Protein AF-A0A229SAU1-F1 (afdb_monomer_lite)

pLDDT: mean 75.59, std 17.32, range [29.59, 96.19]

Foldseek 3Di:
DDDDDDDDAFPPLCRLVLLVVVPVVPDPDDSQDLVVLLVVDPPCVVPVPVSSVVSQVVSVVVSCVVSVVVCVVCCVPNDDDDDYDDDDDDDDDVVSVVVVVVVVVVVVVPVLDDDQDGDPPPSVSSNVSVVVSVD

Radius of gyration: 16.4 Å; chains: 1; bounding box: 32×38×41 Å

Secondary structure (DSSP, 8-state):
----------TTSSHHHHHHHHHHHSTT-----HHHHHTTSTTTTTTHHHHHHHHHHHHHHHHHHHHHHHHHHHHTT--------------SHHHHHHHHHHHHHHHHT-TT-------TT-HHHHHHHHHHTT-

Sequence (135 aa):
MPRLIVLNGPPACGKSTLARLYAENHPLTLNLDIDRIRGLLGAWRDDAAKAGVLARELAMSAARTHVLRRFAERTRAAAEPEHVEAHEMLGGPGQLAAMYDRLVELVSTRPKAAVVRTRDGLVRQAYEGLLEQLA

Organism: NCBI:txid589330

InterPro domains:
  IPR027417 P-loop containing nucleoside triphosphate hydrolase [G3DSA:3.40.50.300] (1-120)
  IPR027417 P-loop containing nucleoside triphosphate hydrolase [SSF52540] (1-80)

Structure (mmCIF, N/CA/C/O backbone):
data_AF-A0A229SAU1-F1
#
_entry.id   AF-A0A229SAU1-F1
#
loop_
_atom_site.group_PDB
_atom_site.id
_atom_site.type_symbol
_atom_site.label_atom_id
_atom_site.label_alt_id
_atom_site.label_comp_id
_atom_site.label_asym_id
_atom_site.label_entity_id
_atom_site.label_seq_id
_atom_site.pdbx_PDB_ins_code
_atom_site.Cartn_x
_atom_site.Cartn_y
_atom_site.Cartn_z
_atom_site.occupancy
_atom_site.B_iso_or_equiv
_atom_site.auth_seq_id
_atom_site.auth_comp_id
_atom_site.auth_asym_id
_atom_site.auth_atom_id
_atom_site.pdbx_PDB_model_num
ATOM 1 N N . MET A 1 1 ? -8.745 5.931 16.137 1.00 62.66 1 MET A N 1
ATOM 2 C CA . MET A 1 1 ? -7.641 6.879 15.837 1.00 62.66 1 MET A CA 1
ATOM 3 C C . MET A 1 1 ? -7.494 6.996 14.323 1.00 62.66 1 MET A C 1
ATOM 5 O O . MET A 1 1 ? -8.127 6.188 13.646 1.00 62.66 1 MET A O 1
ATOM 9 N N . PRO A 1 2 ? -6.725 7.949 13.759 1.00 71.44 2 PRO A N 1
ATOM 10 C CA . PRO A 1 2 ? -6.164 7.729 12.424 1.00 71.44 2 PRO A CA 1
ATOM 11 C C . PRO A 1 2 ? -5.434 6.382 12.389 1.00 71.44 2 PRO A C 1
ATOM 13 O O . PRO A 1 2 ? -4.785 6.012 13.366 1.00 71.44 2 PRO A O 1
ATOM 16 N N . ARG A 1 3 ? -5.571 5.637 11.293 1.00 78.44 3 ARG A N 1
ATOM 17 C CA . ARG A 1 3 ? -4.913 4.340 11.095 1.00 78.44 3 ARG A CA 1
ATOM 18 C C . ARG A 1 3 ? -4.226 4.356 9.743 1.00 78.44 3 ARG A C 1
ATOM 20 O O . ARG A 1 3 ? -4.863 4.674 8.743 1.00 78.44 3 ARG A O 1
ATOM 27 N N . LEU A 1 4 ? -2.949 3.993 9.725 1.00 81.69 4 LEU A N 1
ATOM 28 C CA . LEU A 1 4 ? -2.249 3.638 8.501 1.00 81.69 4 LEU A CA 1
ATOM 29 C C . LEU A 1 4 ? -2.373 2.122 8.333 1.00 81.69 4 LEU A C 1
ATOM 31 O O . LEU A 1 4 ? -1.787 1.366 9.103 1.00 81.69 4 LEU A O 1
ATOM 35 N N . ILE A 1 5 ? -3.180 1.686 7.367 1.00 87.00 5 ILE A N 1
ATOM 36 C CA . ILE A 1 5 ? -3.336 0.269 7.026 1.00 87.00 5 ILE A CA 1
ATOM 37 C C . ILE A 1 5 ? -2.376 -0.019 5.873 1.00 87.00 5 ILE A C 1
ATOM 39 O O . ILE A 1 5 ? -2.565 0.485 4.768 1.00 87.00 5 ILE A O 1
ATOM 43 N N . VAL A 1 6 ? -1.335 -0.808 6.134 1.00 86.75 6 VAL A N 1
ATOM 44 C CA . VAL A 1 6 ? -0.359 -1.219 5.117 1.00 86.75 6 VAL A CA 1
ATOM 45 C C . VAL A 1 6 ? -0.751 -2.597 4.597 1.00 86.75 6 VAL A C 1
ATOM 47 O O . VAL A 1 6 ? -0.633 -3.587 5.315 1.00 86.75 6 VAL A O 1
ATOM 50 N N . LEU A 1 7 ? -1.213 -2.671 3.348 1.00 85.69 7 LEU A N 1
ATOM 51 C CA . LEU A 1 7 ? -1.481 -3.947 2.685 1.00 85.69 7 LEU A CA 1
ATOM 52 C C . LEU A 1 7 ? -0.201 -4.455 2.014 1.00 85.69 7 LEU A C 1
ATOM 54 O O . LEU A 1 7 ? 0.309 -3.829 1.087 1.00 85.69 7 LEU A O 1
ATOM 58 N N . ASN A 1 8 ? 0.295 -5.609 2.458 1.00 84.06 8 ASN A N 1
ATOM 59 C CA . ASN A 1 8 ? 1.456 -6.288 1.8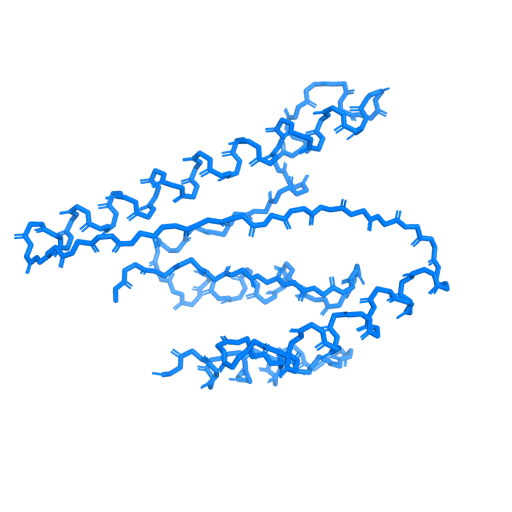81 1.00 84.06 8 ASN A CA 1
ATOM 60 C C . ASN A 1 8 ? 1.060 -7.697 1.399 1.00 84.06 8 ASN A C 1
ATOM 62 O O . ASN A 1 8 ? 0.050 -8.250 1.827 1.00 84.06 8 ASN A O 1
ATOM 66 N N . GLY A 1 9 ? 1.827 -8.254 0.466 1.00 77.19 9 GLY A N 1
ATOM 67 C CA . GLY A 1 9 ? 1.593 -9.553 -0.156 1.00 77.19 9 GLY A CA 1
ATOM 68 C C . GLY A 1 9 ? 2.058 -9.595 -1.618 1.00 77.19 9 GLY A C 1
ATOM 69 O O . GLY A 1 9 ? 2.380 -8.548 -2.194 1.00 77.19 9 GLY A O 1
ATOM 70 N N . PRO A 1 10 ? 2.067 -10.783 -2.246 1.00 76.50 10 PRO A N 1
ATOM 71 C CA . PRO A 1 10 ? 2.425 -10.985 -3.653 1.00 76.50 10 PRO A CA 1
ATOM 72 C C . PRO A 1 10 ? 1.783 -9.989 -4.651 1.00 76.50 10 PRO A C 1
ATOM 74 O O . PRO A 1 10 ? 0.645 -9.545 -4.448 1.00 76.50 10 PRO A O 1
ATOM 77 N N . PRO A 1 11 ? 2.441 -9.612 -5.767 1.00 73.62 11 PRO A N 1
ATOM 78 C CA . PRO A 1 11 ? 1.753 -9.158 -6.978 1.00 73.62 11 PRO A CA 1
ATOM 79 C C . PRO A 1 11 ? 0.519 -10.013 -7.303 1.00 73.62 11 PRO A C 1
ATOM 81 O O . PRO A 1 11 ? 0.477 -11.207 -7.023 1.00 73.62 11 PRO A O 1
ATOM 84 N N . ALA A 1 12 ? -0.503 -9.364 -7.864 1.00 74.38 12 ALA A N 1
ATOM 85 C CA . ALA A 1 12 ? -1.811 -9.937 -8.199 1.00 74.38 12 ALA A CA 1
ATOM 86 C C . ALA A 1 12 ? -2.656 -10.540 -7.046 1.00 74.38 12 ALA A C 1
ATOM 88 O O . ALA A 1 12 ? -3.815 -10.858 -7.288 1.00 74.38 12 ALA A O 1
ATOM 89 N N . CYS A 1 13 ? -2.202 -10.597 -5.783 1.00 78.75 13 CYS A N 1
ATOM 90 C CA . CYS A 1 13 ? -2.999 -11.175 -4.677 1.00 78.75 13 CYS A CA 1
ATOM 91 C C . CYS A 1 13 ? -4.219 -10.338 -4.211 1.00 78.75 13 CYS A C 1
ATOM 93 O O . CYS A 1 13 ? -4.771 -10.589 -3.146 1.00 78.75 13 CYS A O 1
ATOM 95 N N . GLY A 1 14 ? -4.630 -9.309 -4.961 1.00 82.00 14 GLY A N 1
ATOM 96 C CA . GLY A 1 14 ? -5.834 -8.517 -4.669 1.00 82.00 14 GLY A CA 1
ATOM 97 C C . GLY A 1 14 ? -5.660 -7.280 -3.774 1.00 82.00 14 GLY A C 1
ATOM 98 O O . GLY A 1 14 ? -6.662 -6.645 -3.453 1.00 82.00 14 GLY A O 1
ATOM 99 N N . LYS A 1 15 ? -4.429 -6.875 -3.412 1.00 88.12 15 LYS A N 1
ATOM 100 C CA . LYS A 1 15 ? -4.162 -5.706 -2.535 1.00 88.12 15 LYS A CA 1
ATOM 101 C C . LYS A 1 15 ? -4.934 -4.440 -2.935 1.00 88.12 15 LYS A C 1
ATOM 103 O O . LYS A 1 15 ? -5.721 -3.934 -2.141 1.00 88.12 15 LYS A O 1
ATOM 108 N N . SER A 1 16 ? -4.766 -3.957 -4.171 1.00 86.88 16 SER A N 1
ATOM 109 C CA . SER A 1 16 ? -5.433 -2.733 -4.649 1.00 86.88 16 SER A CA 1
ATOM 110 C C . SER A 1 16 ? -6.959 -2.886 -4.758 1.00 86.88 16 SER A C 1
ATOM 112 O O . SER A 1 16 ? -7.682 -1.896 -4.660 1.00 86.88 16 SER A O 1
ATOM 114 N N . THR A 1 17 ? -7.472 -4.116 -4.898 1.00 90.06 17 THR A N 1
ATOM 115 C CA . THR A 1 17 ? -8.914 -4.413 -4.837 1.00 90.06 17 THR A CA 1
ATOM 116 C C . THR A 1 17 ? -9.450 -4.232 -3.419 1.00 90.06 17 THR A C 1
ATOM 118 O O . THR A 1 17 ? -10.452 -3.542 -3.247 1.00 90.06 17 THR A O 1
ATOM 121 N N . LEU A 1 18 ? -8.767 -4.779 -2.406 1.00 90.25 18 LEU A N 1
ATOM 122 C CA . LEU A 1 18 ? -9.140 -4.597 -0.999 1.00 90.25 18 LEU A CA 1
ATOM 123 C C . LEU A 1 18 ? -8.981 -3.138 -0.548 1.00 90.25 18 LEU A C 1
ATOM 125 O O . LEU A 1 18 ? -9.873 -2.614 0.110 1.00 90.25 18 LEU A O 1
ATOM 129 N N . ALA A 1 19 ? -7.901 -2.455 -0.945 1.00 89.75 19 ALA A N 1
ATOM 130 C CA . ALA A 1 19 ? -7.672 -1.046 -0.608 1.00 89.75 19 ALA A CA 1
ATOM 131 C C . ALA A 1 19 ? -8.777 -0.127 -1.154 1.00 89.75 19 ALA A C 1
ATOM 133 O O . ALA A 1 19 ? -9.280 0.750 -0.450 1.00 89.75 19 ALA A O 1
ATOM 134 N N . ARG A 1 20 ? -9.185 -0.357 -2.409 1.00 92.31 20 ARG A N 1
ATOM 135 C CA . ARG A 1 20 ? -10.276 0.378 -3.050 1.00 92.31 20 ARG A CA 1
ATOM 136 C C . ARG A 1 20 ? -11.621 0.077 -2.386 1.00 92.31 20 ARG A C 1
ATOM 138 O O . ARG A 1 20 ? -12.307 1.021 -2.015 1.00 92.31 20 ARG A O 1
ATOM 145 N N . LEU A 1 21 ? -11.955 -1.198 -2.169 1.00 93.31 21 LEU A N 1
ATOM 146 C CA . LEU A 1 21 ? -13.203 -1.593 -1.508 1.00 93.31 21 LEU A CA 1
ATOM 147 C C . LEU A 1 21 ? -13.286 -1.059 -0.068 1.00 93.31 21 LEU A C 1
ATOM 149 O O . LEU A 1 21 ? -14.350 -0.633 0.375 1.00 93.31 21 LEU A O 1
ATOM 153 N N . TYR A 1 22 ? -12.162 -1.008 0.651 1.00 93.19 22 TYR A N 1
ATOM 154 C CA . TYR A 1 22 ? -12.097 -0.367 1.961 1.00 93.19 22 TYR A CA 1
ATOM 155 C C . TYR A 1 22 ? -12.402 1.133 1.858 1.00 93.19 22 TYR A C 1
ATOM 157 O O . TYR A 1 22 ? -13.267 1.620 2.579 1.00 93.19 22 TYR A O 1
ATOM 165 N N . ALA A 1 23 ? -11.753 1.862 0.944 1.00 93.25 23 ALA A N 1
ATOM 166 C CA . ALA A 1 23 ? -11.966 3.303 0.786 1.00 93.25 23 ALA A CA 1
ATOM 167 C C . ALA A 1 23 ? -13.378 3.671 0.287 1.00 93.25 23 ALA A C 1
ATOM 169 O O . ALA A 1 23 ? -13.921 4.683 0.724 1.00 93.25 23 ALA A O 1
ATOM 170 N N . GLU A 1 24 ? -13.990 2.842 -0.566 1.00 94.44 24 GLU A N 1
ATOM 171 C CA . GLU A 1 24 ? -15.388 2.978 -1.010 1.00 94.44 24 GLU A CA 1
ATOM 172 C C . GLU A 1 24 ? -16.374 2.896 0.174 1.00 94.44 24 GLU A C 1
ATOM 174 O O . GLU A 1 24 ? -17.347 3.645 0.215 1.00 94.44 24 GLU A O 1
ATOM 179 N N . ASN A 1 25 ? -16.098 2.040 1.167 1.00 94.19 25 ASN A N 1
ATOM 180 C CA . ASN A 1 25 ? -16.953 1.846 2.347 1.00 94.19 25 ASN A CA 1
ATOM 181 C C . ASN A 1 25 ? -16.579 2.719 3.564 1.00 94.19 25 ASN A C 1
ATOM 183 O O . ASN A 1 25 ? -17.341 2.778 4.527 1.00 94.19 25 ASN A O 1
ATOM 187 N N . HIS A 1 26 ? -15.428 3.400 3.547 1.00 88.62 26 HIS A N 1
ATOM 188 C CA . HIS A 1 26 ? -14.926 4.209 4.665 1.00 88.62 26 HIS A CA 1
ATOM 189 C C . HIS A 1 26 ? -14.681 5.658 4.214 1.00 88.62 26 HIS A C 1
ATOM 191 O O . HIS A 1 26 ? -13.573 5.982 3.765 1.00 88.62 26 HIS A O 1
ATOM 197 N N . PRO A 1 27 ? -15.686 6.550 4.343 1.00 88.62 27 PRO A N 1
ATOM 198 C CA . PRO A 1 27 ? -15.618 7.920 3.849 1.00 88.62 27 PRO A CA 1
ATOM 199 C C . PRO A 1 27 ? -14.352 8.670 4.267 1.00 88.62 27 PRO A C 1
ATOM 201 O O . PRO A 1 27 ? -13.915 8.620 5.416 1.00 88.62 27 PRO A O 1
ATOM 204 N N . LEU A 1 28 ? -13.796 9.426 3.317 1.00 86.88 28 LEU A N 1
ATOM 205 C CA . LEU A 1 28 ? -12.582 10.232 3.482 1.00 86.88 28 LEU A CA 1
ATOM 206 C C . LEU A 1 28 ? -11.300 9.430 3.809 1.00 86.88 28 LEU A C 1
ATOM 208 O O . LEU A 1 28 ? -10.329 10.022 4.296 1.00 86.88 28 LEU A O 1
ATOM 212 N N . THR A 1 29 ? -11.279 8.121 3.535 1.00 90.50 29 THR A N 1
ATOM 213 C CA . THR A 1 29 ? -10.054 7.308 3.534 1.00 90.50 29 THR A CA 1
ATOM 214 C C . THR A 1 29 ? -9.197 7.632 2.313 1.00 90.50 29 THR A C 1
ATOM 216 O O . THR A 1 29 ? -9.677 7.615 1.181 1.00 90.50 29 THR A O 1
ATOM 219 N N . LEU A 1 30 ? -7.904 7.875 2.528 1.00 90.56 30 LEU A N 1
ATOM 220 C CA . LEU A 1 30 ? -6.928 8.008 1.450 1.00 90.56 30 LEU A CA 1
ATOM 221 C C . LEU A 1 30 ? -6.419 6.622 1.021 1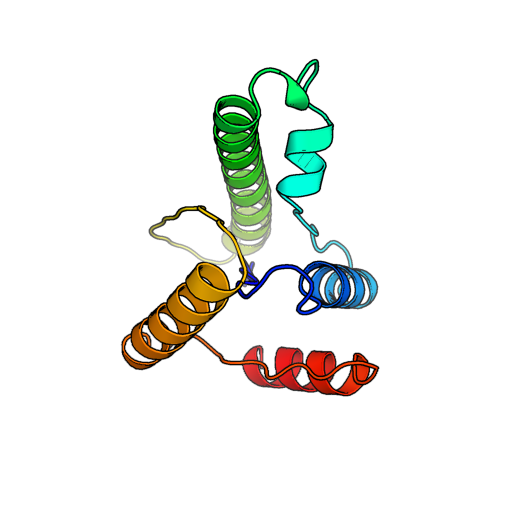.00 90.56 30 LEU A C 1
ATOM 223 O O . LEU A 1 30 ? -5.592 6.028 1.709 1.00 90.56 30 LEU A O 1
ATOM 227 N N . ASN A 1 31 ? -6.885 6.120 -0.126 1.00 93.06 31 ASN A N 1
ATOM 228 C CA . ASN A 1 31 ? -6.277 4.958 -0.780 1.00 93.06 31 ASN A CA 1
ATOM 229 C C . ASN A 1 31 ? -4.974 5.389 -1.476 1.00 93.06 31 ASN A C 1
ATOM 231 O O . ASN A 1 31 ? -5.010 6.035 -2.525 1.00 93.06 31 ASN A O 1
ATOM 235 N N . LEU A 1 32 ? -3.836 5.072 -0.860 1.00 90.25 32 LEU A N 1
ATOM 236 C CA . LEU A 1 32 ? -2.518 5.532 -1.284 1.00 90.25 32 LEU A CA 1
ATOM 237 C C . LEU A 1 32 ? -1.747 4.416 -2.004 1.00 90.25 32 LEU A C 1
ATOM 239 O O . LEU A 1 32 ? -1.055 3.616 -1.379 1.00 90.25 32 LEU A O 1
ATOM 243 N N . ASP A 1 33 ? -1.873 4.376 -3.328 1.00 90.31 33 ASP A N 1
ATOM 244 C CA . ASP A 1 33 ? -1.245 3.368 -4.187 1.00 90.31 33 ASP A CA 1
ATOM 245 C C . ASP A 1 33 ? 0.102 3.882 -4.744 1.00 90.31 33 ASP A C 1
ATOM 247 O O . ASP A 1 33 ? 0.147 4.839 -5.523 1.00 90.31 33 ASP A O 1
ATOM 251 N N . ILE A 1 34 ? 1.208 3.258 -4.320 1.00 86.06 34 ILE A N 1
ATOM 252 C CA . ILE A 1 34 ? 2.579 3.645 -4.697 1.00 86.06 34 ILE A CA 1
ATOM 253 C C . ILE A 1 34 ? 2.882 3.395 -6.181 1.00 86.06 34 ILE A C 1
ATOM 255 O O . ILE A 1 34 ? 3.547 4.220 -6.810 1.00 86.06 34 ILE A O 1
ATOM 259 N N . ASP A 1 35 ? 2.346 2.322 -6.773 1.00 86.69 35 ASP A N 1
ATOM 260 C CA . ASP A 1 35 ? 2.508 2.030 -8.200 1.00 86.69 35 ASP A CA 1
ATOM 261 C C . ASP A 1 35 ? 1.802 3.103 -9.039 1.00 86.69 35 ASP A C 1
ATOM 263 O O . ASP A 1 35 ? 2.331 3.560 -10.059 1.00 86.69 35 ASP A O 1
ATOM 267 N N . ARG A 1 36 ? 0.636 3.575 -8.574 1.00 90.69 36 ARG A N 1
ATOM 268 C CA . ARG A 1 36 ? -0.074 4.694 -9.202 1.00 90.69 36 ARG A CA 1
ATOM 269 C C . ARG A 1 36 ? 0.693 6.009 -9.083 1.00 90.69 36 ARG A C 1
ATOM 271 O O . ARG A 1 36 ? 0.735 6.740 -10.066 1.00 90.69 36 ARG A O 1
ATOM 278 N N . ILE A 1 37 ? 1.318 6.300 -7.937 1.00 92.69 37 ILE A N 1
ATOM 279 C CA . ILE A 1 37 ? 2.172 7.492 -7.761 1.00 92.69 37 ILE A CA 1
ATOM 280 C C . ILE A 1 37 ? 3.394 7.423 -8.687 1.00 92.69 37 ILE A C 1
ATOM 282 O O . ILE A 1 37 ? 3.681 8.402 -9.372 1.00 92.69 37 ILE A O 1
ATOM 286 N N . ARG A 1 38 ? 4.065 6.265 -8.786 1.00 91.50 38 ARG A N 1
ATOM 287 C CA . ARG A 1 38 ? 5.185 6.053 -9.722 1.00 91.50 38 ARG A CA 1
ATOM 288 C C . ARG A 1 38 ? 4.770 6.332 -11.166 1.00 91.50 38 ARG A C 1
ATOM 290 O O . ARG A 1 38 ? 5.502 6.990 -11.896 1.00 91.50 38 ARG A O 1
ATOM 297 N N . GLY A 1 39 ? 3.564 5.908 -11.549 1.00 91.31 39 GLY A N 1
ATOM 298 C CA . GLY A 1 39 ? 2.984 6.166 -12.868 1.00 91.31 39 GLY A CA 1
ATOM 299 C C . GLY A 1 39 ? 2.710 7.640 -13.203 1.00 91.31 39 GLY A C 1
ATOM 300 O O . GLY A 1 39 ? 2.496 7.940 -14.376 1.00 91.31 39 GLY A O 1
ATOM 301 N N . LEU A 1 40 ? 2.727 8.552 -12.219 1.00 95.25 40 LEU A N 1
ATOM 302 C CA . LEU A 1 40 ? 2.602 10.003 -12.430 1.00 95.25 40 LEU A CA 1
ATOM 303 C C . LEU A 1 40 ? 3.947 10.689 -12.719 1.00 95.25 40 LEU A C 1
ATOM 305 O O . LEU A 1 40 ? 3.959 11.851 -13.124 1.00 95.25 40 LEU A O 1
ATOM 309 N N . LEU A 1 41 ? 5.076 10.006 -12.507 1.00 94.62 41 LEU A N 1
ATOM 310 C CA . LEU A 1 41 ? 6.400 10.562 -12.771 1.00 94.62 41 LEU A CA 1
ATOM 311 C C . LEU A 1 41 ? 6.707 10.505 -14.277 1.00 94.62 41 LEU A C 1
ATOM 313 O O . LEU A 1 41 ? 6.535 9.475 -14.935 1.00 94.62 41 LEU A O 1
ATOM 317 N N . GLY A 1 42 ? 7.181 11.620 -14.837 1.00 95.69 42 GLY A N 1
ATOM 318 C CA . GLY A 1 42 ? 7.661 11.663 -16.219 1.00 95.69 42 GLY A CA 1
ATOM 319 C C . GLY A 1 42 ? 8.833 10.698 -16.420 1.00 95.69 42 GLY A C 1
ATOM 320 O O . GLY A 1 42 ? 9.661 10.551 -15.524 1.00 95.69 42 GLY A O 1
ATOM 321 N N . ALA A 1 43 ? 8.885 10.028 -17.576 1.00 92.88 43 ALA A N 1
ATOM 322 C CA . ALA A 1 43 ? 9.938 9.064 -17.923 1.00 92.88 43 ALA A CA 1
ATOM 323 C C . ALA A 1 43 ? 10.149 7.917 -16.900 1.00 92.88 43 ALA A C 1
ATOM 325 O O . ALA A 1 43 ? 11.200 7.285 -16.887 1.00 92.88 43 ALA A O 1
ATOM 326 N N . TRP A 1 44 ? 9.153 7.585 -16.060 1.00 93.50 44 TRP A N 1
ATOM 327 C CA . TRP A 1 44 ? 9.327 6.602 -14.974 1.00 93.50 44 TRP A CA 1
ATOM 328 C C . TRP A 1 44 ? 9.768 5.204 -15.425 1.00 93.50 44 TRP A C 1
ATOM 330 O O . TRP A 1 44 ? 10.281 4.444 -14.613 1.00 93.50 44 TRP A O 1
ATOM 340 N N . ARG A 1 45 ? 9.549 4.837 -16.694 1.00 91.81 45 ARG A N 1
ATOM 341 C CA . ARG A 1 45 ? 9.994 3.550 -17.252 1.00 91.81 45 ARG A CA 1
ATOM 342 C C . ARG A 1 45 ? 11.489 3.524 -17.566 1.00 91.81 45 ARG A C 1
ATOM 344 O O . ARG A 1 45 ? 12.073 2.446 -17.535 1.00 91.81 45 ARG A O 1
ATOM 351 N N . ASP A 1 46 ? 12.081 4.684 -17.831 1.00 96.19 46 ASP A N 1
ATOM 352 C CA . ASP A 1 46 ? 13.474 4.820 -18.259 1.00 96.19 46 ASP A CA 1
ATOM 353 C C . ASP A 1 46 ? 14.426 4.691 -17.053 1.00 96.19 46 ASP A C 1
ATOM 355 O O . ASP A 1 46 ? 15.537 4.186 -17.184 1.00 96.19 46 ASP A O 1
ATOM 359 N N . ASP A 1 47 ? 13.951 5.064 -15.856 1.00 92.50 47 ASP A N 1
ATOM 360 C CA . ASP A 1 47 ? 14.597 4.800 -14.563 1.00 92.50 47 ASP A CA 1
ATOM 361 C C . ASP A 1 47 ? 13.552 4.368 -13.513 1.00 92.50 47 ASP A C 1
ATOM 363 O O . ASP A 1 47 ? 13.158 5.113 -12.608 1.00 92.50 47 ASP A O 1
ATOM 367 N N . ALA A 1 48 ? 13.068 3.131 -13.660 1.00 86.81 48 ALA A N 1
ATOM 368 C CA . ALA A 1 48 ? 12.029 2.562 -12.799 1.00 86.81 48 ALA A CA 1
ATOM 369 C C . ALA A 1 48 ? 12.444 2.443 -11.323 1.00 86.81 48 ALA A C 1
ATOM 371 O O . ALA A 1 48 ? 11.588 2.544 -10.441 1.00 86.81 48 ALA A O 1
ATOM 372 N N . ALA A 1 49 ? 13.740 2.267 -11.046 1.00 85.12 49 ALA A N 1
ATOM 373 C CA . ALA A 1 49 ? 14.265 2.171 -9.687 1.00 85.12 49 ALA A CA 1
ATOM 374 C C . ALA A 1 49 ? 14.188 3.527 -8.972 1.00 85.12 49 ALA A C 1
ATOM 376 O O . ALA A 1 49 ? 13.591 3.631 -7.898 1.00 85.12 49 ALA A O 1
ATOM 377 N N . LYS A 1 50 ? 14.707 4.593 -9.593 1.00 89.25 50 LYS A N 1
ATOM 378 C CA . LYS A 1 50 ? 14.622 5.954 -9.049 1.00 89.25 50 LYS A CA 1
ATOM 379 C C . LYS A 1 50 ? 13.181 6.444 -8.963 1.00 89.25 50 LYS A C 1
ATOM 381 O O . LYS A 1 50 ? 12.810 7.076 -7.975 1.00 89.25 50 LYS A O 1
ATOM 386 N N . ALA A 1 51 ? 12.348 6.110 -9.948 1.00 90.12 51 ALA A N 1
ATOM 387 C CA . ALA A 1 51 ? 10.924 6.414 -9.904 1.00 90.12 51 ALA A CA 1
ATOM 388 C C . ALA A 1 51 ? 10.211 5.701 -8.737 1.00 90.12 51 ALA A C 1
ATOM 390 O O . ALA A 1 51 ? 9.337 6.298 -8.111 1.00 90.12 51 ALA A O 1
ATOM 391 N N . GLY A 1 52 ? 10.598 4.464 -8.401 1.00 85.19 52 GLY A N 1
ATOM 392 C CA . GLY A 1 52 ? 10.120 3.751 -7.210 1.00 85.19 52 GLY A CA 1
ATOM 393 C C . GLY A 1 52 ? 10.511 4.445 -5.902 1.00 85.19 52 GLY A C 1
ATOM 394 O O . GLY A 1 52 ? 9.650 4.686 -5.055 1.00 85.19 52 GLY A O 1
ATOM 395 N N . VAL A 1 53 ? 11.776 4.864 -5.766 1.00 89.88 53 VAL A N 1
ATOM 396 C CA . VAL A 1 53 ? 12.257 5.623 -4.594 1.00 89.88 53 VAL A CA 1
ATOM 397 C C . VAL A 1 53 ? 11.479 6.933 -4.422 1.00 89.88 53 VAL A C 1
ATOM 399 O O . VAL A 1 53 ? 10.921 7.171 -3.351 1.00 89.88 53 VAL A O 1
ATOM 402 N N . LEU A 1 54 ? 11.353 7.732 -5.485 1.00 91.00 54 LEU A N 1
ATOM 403 C CA . LEU A 1 54 ? 10.598 8.991 -5.463 1.00 91.00 54 LEU A CA 1
ATOM 404 C C . LEU A 1 54 ? 9.110 8.768 -5.151 1.00 91.00 54 LEU A C 1
ATOM 406 O O . LEU A 1 54 ? 8.519 9.504 -4.362 1.00 91.00 54 LEU A O 1
ATOM 410 N N . ALA A 1 55 ? 8.492 7.728 -5.720 1.00 89.62 55 ALA A N 1
ATOM 411 C CA . ALA A 1 55 ? 7.108 7.375 -5.416 1.00 89.62 55 ALA A CA 1
ATOM 412 C C . ALA A 1 55 ? 6.922 6.965 -3.948 1.00 89.62 55 ALA A C 1
ATOM 414 O O . ALA A 1 55 ? 5.923 7.344 -3.334 1.00 89.62 55 ALA A O 1
ATOM 415 N N . ARG A 1 56 ? 7.895 6.254 -3.361 1.00 85.25 56 ARG A N 1
ATOM 416 C CA . ARG A 1 56 ? 7.912 5.904 -1.934 1.00 85.25 56 ARG A CA 1
ATOM 417 C C . ARG A 1 56 ? 8.004 7.144 -1.053 1.00 85.25 56 ARG A C 1
ATOM 419 O O . ARG A 1 56 ? 7.250 7.252 -0.092 1.00 85.25 56 ARG A O 1
ATOM 426 N N . GLU A 1 57 ? 8.879 8.089 -1.379 1.00 84.81 57 GLU A N 1
ATOM 427 C CA . GLU A 1 57 ? 9.044 9.344 -0.631 1.00 84.81 57 GLU A CA 1
ATOM 428 C C . GLU A 1 57 ? 7.783 10.219 -0.690 1.00 84.81 57 GLU A C 1
ATOM 430 O O . GLU A 1 57 ? 7.316 10.715 0.342 1.00 84.81 57 GLU A O 1
ATOM 435 N N . LEU A 1 58 ? 7.172 10.340 -1.873 1.00 88.00 58 LEU A N 1
ATOM 436 C CA . LEU A 1 58 ? 5.889 11.019 -2.068 1.00 88.00 58 LEU A CA 1
ATOM 437 C C . LEU A 1 58 ? 4.761 10.328 -1.290 1.00 88.00 58 LEU A C 1
ATOM 439 O O . LEU A 1 58 ? 3.995 11.001 -0.598 1.00 88.00 58 LEU A O 1
ATOM 443 N N . ALA A 1 59 ? 4.681 8.995 -1.344 1.00 87.25 59 ALA A N 1
ATOM 444 C CA . ALA A 1 59 ? 3.702 8.220 -0.590 1.00 87.25 59 ALA A CA 1
ATOM 445 C C . ALA A 1 59 ? 3.889 8.406 0.925 1.00 87.25 59 ALA A C 1
ATOM 447 O O . ALA A 1 59 ? 2.945 8.776 1.619 1.00 87.25 59 ALA A O 1
ATOM 448 N N . MET A 1 60 ? 5.103 8.246 1.452 1.00 84.25 60 MET A N 1
ATOM 449 C CA . MET A 1 60 ? 5.385 8.447 2.877 1.00 84.25 60 MET A CA 1
ATOM 450 C C . MET A 1 60 ? 5.061 9.877 3.328 1.00 84.25 60 MET A C 1
ATOM 452 O O . MET A 1 60 ? 4.478 10.065 4.396 1.00 84.25 60 MET A O 1
ATOM 456 N N . SER A 1 61 ? 5.341 10.882 2.495 1.00 82.44 61 SER A N 1
ATOM 457 C CA . SER A 1 61 ? 4.998 12.284 2.768 1.00 82.44 61 SER A CA 1
ATOM 458 C C . SER A 1 61 ? 3.484 12.526 2.772 1.00 82.44 61 SER A C 1
ATOM 460 O O . SER A 1 61 ? 2.967 13.194 3.672 1.00 82.44 61 SER A O 1
ATOM 462 N N . ALA A 1 62 ? 2.747 11.947 1.820 1.00 84.12 62 ALA A N 1
ATOM 463 C CA . ALA A 1 62 ? 1.289 12.028 1.749 1.00 84.12 62 ALA A CA 1
ATOM 464 C C . ALA A 1 62 ? 0.615 11.286 2.916 1.00 84.12 62 ALA A C 1
ATOM 466 O O . ALA A 1 62 ? -0.281 11.834 3.559 1.00 84.12 62 ALA A O 1
ATOM 467 N N . ALA A 1 63 ? 1.090 10.080 3.245 1.00 81.12 63 ALA A N 1
ATOM 468 C CA . ALA A 1 63 ? 0.647 9.298 4.394 1.00 81.12 63 ALA A CA 1
ATOM 469 C C . ALA A 1 63 ? 0.898 10.055 5.702 1.00 81.12 63 ALA A C 1
ATOM 471 O O . ALA A 1 63 ? -0.035 10.240 6.480 1.00 81.12 63 ALA A O 1
ATOM 472 N N . ARG A 1 64 ? 2.118 10.572 5.915 1.00 75.62 64 ARG A N 1
ATOM 473 C CA . ARG A 1 64 ? 2.466 11.397 7.082 1.00 75.62 64 ARG A CA 1
ATOM 474 C C . ARG A 1 64 ? 1.570 12.627 7.172 1.00 75.62 64 ARG A C 1
ATOM 476 O O . ARG A 1 64 ? 1.022 12.884 8.234 1.00 75.62 64 ARG A O 1
ATOM 483 N N . THR A 1 65 ? 1.362 13.350 6.074 1.00 77.75 65 THR A N 1
ATOM 484 C CA . THR A 1 65 ? 0.501 14.546 6.047 1.00 77.75 65 THR A CA 1
ATOM 485 C C . THR A 1 65 ? -0.954 14.206 6.369 1.00 77.75 65 THR A C 1
ATOM 487 O O . THR A 1 65 ? -1.574 14.882 7.189 1.00 77.75 65 THR A O 1
ATOM 490 N N . HIS A 1 66 ? -1.506 13.138 5.786 1.00 78.75 66 HIS A N 1
ATOM 491 C CA . HIS A 1 66 ? -2.881 12.717 6.049 1.00 78.75 66 HIS A CA 1
ATOM 492 C C . HIS A 1 66 ? -3.047 12.220 7.491 1.00 78.75 66 HIS A C 1
ATOM 494 O O . HIS A 1 66 ? -3.949 12.673 8.193 1.00 78.75 66 HIS A O 1
ATOM 500 N N . VAL A 1 67 ? -2.155 11.344 7.967 1.00 70.12 67 VAL A N 1
ATOM 501 C CA . VAL A 1 67 ? -2.174 10.825 9.342 1.00 70.12 67 VAL A CA 1
ATOM 502 C C . VAL A 1 67 ? -1.980 11.951 10.350 1.00 70.12 67 VAL A C 1
ATOM 504 O O . VAL A 1 67 ? -2.782 12.031 11.270 1.00 70.12 67 VAL A O 1
ATOM 507 N N . LEU A 1 68 ? -1.015 12.860 10.167 1.00 63.25 68 LEU A N 1
ATOM 508 C CA . LEU A 1 68 ? -0.809 13.999 11.069 1.00 63.25 68 LEU A CA 1
ATOM 509 C C . LEU A 1 68 ? -1.966 14.992 11.040 1.00 63.25 68 LEU A C 1
ATOM 511 O O . LEU A 1 68 ? -2.323 15.507 12.091 1.00 63.25 68 LEU A O 1
ATOM 515 N N . ARG A 1 69 ? -2.603 15.238 9.888 1.00 70.25 69 ARG A N 1
ATOM 516 C CA . ARG A 1 69 ? -3.824 16.052 9.834 1.00 70.25 69 ARG A CA 1
ATOM 517 C C . ARG A 1 69 ? -4.942 15.398 10.647 1.00 70.25 69 ARG A C 1
ATOM 519 O O . ARG A 1 69 ? -5.552 16.056 11.482 1.00 70.25 69 ARG A O 1
ATOM 526 N N . ARG A 1 70 ? -5.200 14.106 10.426 1.00 65.94 70 ARG A N 1
ATOM 527 C CA . ARG A 1 70 ? -6.225 13.337 11.153 1.00 65.94 70 ARG A CA 1
ATOM 528 C C . ARG A 1 70 ? -5.899 13.146 12.631 1.00 65.94 70 ARG A C 1
ATOM 530 O O . ARG A 1 70 ? -6.814 13.020 13.442 1.00 65.94 70 ARG A O 1
ATOM 537 N N . PHE A 1 71 ? -4.613 13.106 12.965 1.00 52.41 71 PHE A N 1
ATOM 538 C CA . PHE A 1 71 ? -4.110 13.134 14.326 1.00 52.41 71 PHE A CA 1
ATOM 539 C C . PHE A 1 71 ? -4.404 14.507 14.908 1.00 52.41 71 PHE A C 1
ATOM 541 O O . PHE A 1 71 ? -5.277 14.569 15.742 1.00 52.41 71 PHE A O 1
ATOM 548 N N . ALA A 1 72 ? -3.880 15.614 14.378 1.00 50.62 72 ALA A N 1
ATOM 549 C CA . ALA A 1 72 ? -4.154 16.980 14.841 1.00 50.62 72 ALA A CA 1
ATOM 550 C C . ALA A 1 72 ? -5.656 17.327 14.972 1.00 50.62 72 ALA A C 1
ATOM 552 O O . ALA A 1 72 ? -6.052 17.914 15.978 1.00 50.62 72 ALA A O 1
ATOM 553 N N . GLU A 1 73 ? -6.509 16.919 14.020 1.00 60.25 73 GLU A N 1
ATOM 554 C CA . GLU A 1 73 ? -7.981 17.035 14.104 1.00 60.25 73 GLU A CA 1
ATOM 555 C C . GLU A 1 73 ? -8.558 16.320 15.348 1.00 60.25 73 GLU A C 1
ATOM 557 O O . GLU A 1 73 ? -9.524 16.794 15.940 1.00 60.25 73 GLU A O 1
ATOM 562 N N . ARG A 1 74 ? -7.940 15.209 15.768 1.00 51.53 74 ARG A N 1
ATOM 563 C CA . ARG A 1 74 ? -8.280 14.377 16.936 1.00 51.53 74 ARG A CA 1
ATOM 564 C C . ARG A 1 74 ? -7.422 14.670 18.183 1.00 51.53 74 ARG A C 1
ATOM 566 O O . ARG A 1 74 ? -7.811 14.299 19.281 1.00 51.53 74 ARG A O 1
ATOM 573 N N . THR A 1 75 ? -6.287 15.346 18.029 1.00 35.72 75 THR A N 1
ATOM 574 C CA . THR A 1 75 ? -5.238 15.598 19.036 1.00 35.72 75 THR A CA 1
ATOM 575 C C . THR A 1 75 ? -5.339 16.986 19.637 1.00 35.72 75 THR A C 1
ATOM 577 O O . THR A 1 75 ? -5.016 17.170 20.805 1.00 35.72 75 THR A O 1
ATOM 580 N N . ARG A 1 76 ? -6.070 17.869 18.949 1.00 49.19 76 ARG A N 1
ATOM 581 C CA . ARG A 1 76 ? -6.935 18.866 19.591 1.00 49.19 76 ARG A CA 1
ATOM 582 C C . ARG A 1 76 ? -7.895 18.250 20.644 1.00 49.19 76 ARG A C 1
ATOM 584 O O . ARG A 1 76 ? -8.560 19.003 21.342 1.00 49.19 76 ARG A O 1
ATOM 591 N N . ALA A 1 77 ? -7.947 16.913 20.775 1.00 43.84 77 ALA A N 1
ATOM 592 C CA . ALA A 1 77 ? -8.566 16.173 21.876 1.00 43.84 77 ALA A CA 1
ATOM 593 C C . ALA A 1 77 ? -7.719 15.023 22.523 1.00 43.84 77 ALA A C 1
ATOM 595 O O . ALA A 1 77 ? -8.289 14.341 23.369 1.00 43.84 77 ALA A O 1
ATOM 596 N N . ALA A 1 78 ? -6.429 14.779 22.174 1.00 41.38 78 ALA A N 1
ATOM 597 C CA . ALA A 1 78 ? -5.466 13.856 22.863 1.00 41.38 78 ALA A CA 1
ATOM 598 C C . ALA A 1 78 ? -4.116 13.597 22.117 1.00 41.38 78 ALA A C 1
ATOM 600 O O . ALA A 1 78 ? -4.109 13.329 20.919 1.00 41.38 78 ALA A O 1
ATOM 601 N N . ALA A 1 79 ? -2.994 13.526 22.844 1.00 40.06 79 ALA A N 1
ATOM 602 C CA . ALA A 1 79 ? -1.603 13.284 22.379 1.00 40.06 79 ALA A CA 1
ATOM 603 C C . ALA A 1 79 ? -1.120 11.815 22.663 1.00 40.06 79 ALA A C 1
ATOM 605 O O . ALA A 1 79 ? -1.847 11.095 23.343 1.00 40.06 79 ALA A O 1
ATOM 606 N N . GLU A 1 80 ? 0.028 11.249 22.220 1.00 35.69 80 GLU A N 1
ATOM 607 C CA . GLU A 1 80 ? 1.176 11.712 21.385 1.00 35.69 80 GLU A CA 1
ATOM 608 C C . GLU A 1 80 ? 1.812 10.515 20.546 1.00 35.69 80 GLU A C 1
ATOM 610 O O . GLU A 1 80 ? 1.003 9.666 20.155 1.00 35.69 80 GLU A O 1
ATOM 615 N N . PRO A 1 81 ? 3.129 10.377 20.175 1.00 50.25 81 PRO A N 1
ATOM 616 C CA . PRO A 1 81 ? 3.571 9.560 19.003 1.00 50.25 81 PRO A CA 1
ATOM 617 C C . PRO A 1 81 ? 4.231 8.170 19.341 1.00 50.25 81 PRO A C 1
ATOM 619 O O . PRO A 1 81 ? 4.165 7.757 20.493 1.00 50.25 81 PRO A O 1
ATOM 622 N N . GLU A 1 82 ? 4.813 7.311 18.453 1.00 33.59 82 GLU A N 1
ATOM 623 C CA . GLU A 1 82 ? 5.917 7.525 17.460 1.00 33.59 82 GLU A CA 1
ATOM 624 C C . GLU A 1 82 ? 6.345 6.266 16.582 1.00 33.59 82 GLU A C 1
ATOM 626 O O . GLU A 1 82 ? 6.076 5.132 16.974 1.00 33.59 82 GLU A O 1
ATOM 631 N N . HIS A 1 83 ? 7.095 6.475 15.461 1.00 34.41 83 HIS A N 1
ATOM 632 C CA . HIS A 1 83 ? 8.030 5.570 14.673 1.00 34.41 83 HIS A CA 1
ATOM 633 C C . HIS A 1 83 ? 7.618 4.609 13.468 1.00 34.41 83 HIS A C 1
ATOM 635 O O . HIS A 1 83 ? 6.433 4.400 13.221 1.00 34.41 83 HIS A O 1
ATOM 641 N N . VAL A 1 84 ? 8.593 4.153 12.605 1.00 38.72 84 VAL A N 1
ATOM 642 C CA . VAL A 1 84 ? 8.520 4.033 11.080 1.00 38.72 84 VAL A CA 1
ATOM 643 C C . VAL A 1 84 ? 9.237 2.811 10.352 1.00 38.72 84 VAL A C 1
ATOM 645 O O . VAL A 1 84 ? 10.038 2.132 10.985 1.00 38.72 84 VAL A O 1
ATOM 648 N N . GLU A 1 85 ? 9.024 2.645 9.005 1.00 40.59 85 GLU A N 1
ATOM 649 C CA . GLU A 1 85 ? 9.797 1.959 7.878 1.00 40.59 85 GLU A CA 1
ATOM 650 C C . GLU A 1 85 ? 9.636 0.413 7.573 1.00 40.59 85 GLU A C 1
ATOM 652 O O . GLU A 1 85 ? 9.270 -0.329 8.479 1.00 40.59 85 GLU A O 1
ATOM 657 N N . ALA A 1 86 ? 9.877 -0.217 6.373 1.00 32.09 86 ALA A N 1
ATOM 658 C CA . ALA A 1 86 ? 10.074 0.167 4.926 1.00 32.09 86 ALA A CA 1
ATOM 659 C C . ALA A 1 86 ? 10.144 -1.036 3.885 1.00 32.09 86 ALA A C 1
ATOM 661 O O . ALA A 1 86 ? 10.123 -2.195 4.289 1.00 32.09 86 ALA A O 1
ATOM 662 N N . HIS A 1 87 ? 10.360 -0.714 2.577 1.00 29.59 87 HIS A N 1
ATOM 663 C CA . HIS A 1 87 ? 11.009 -1.448 1.427 1.00 29.59 87 HIS A CA 1
ATOM 664 C C . HIS A 1 87 ? 10.264 -2.377 0.406 1.00 29.59 87 HIS A C 1
ATOM 666 O O . HIS A 1 87 ? 9.329 -3.099 0.736 1.00 29.59 87 HIS A O 1
ATOM 672 N N . GLU A 1 88 ? 10.758 -2.359 -0.857 1.00 38.50 88 GLU A N 1
ATOM 673 C 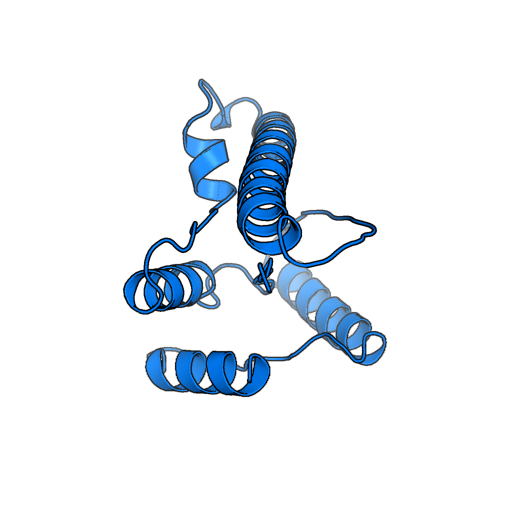CA . GLU A 1 88 ? 10.353 -3.139 -2.060 1.00 38.50 88 GLU A CA 1
ATOM 674 C C . GLU A 1 88 ? 11.514 -4.001 -2.618 1.00 38.50 88 GLU A C 1
ATOM 676 O O . GLU A 1 88 ? 12.658 -3.557 -2.566 1.00 38.50 88 GLU A O 1
ATOM 681 N N . MET A 1 89 ? 11.215 -5.15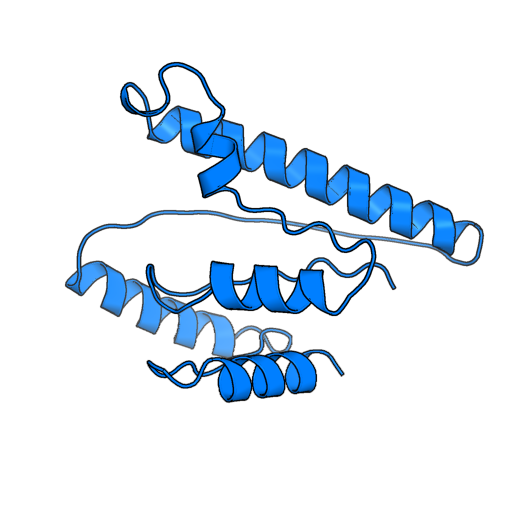1 -3.254 1.00 39.22 89 MET A N 1
ATOM 682 C CA . MET A 1 89 ? 11.980 -5.744 -4.381 1.00 39.22 89 MET A CA 1
ATOM 683 C C . MET A 1 89 ? 11.203 -6.943 -4.969 1.00 39.22 89 MET A C 1
ATOM 685 O O . MET A 1 89 ? 10.743 -7.776 -4.195 1.00 39.22 89 MET A O 1
ATOM 689 N N . LEU A 1 90 ? 11.072 -7.088 -6.297 1.00 49.88 90 LEU A N 1
ATOM 690 C CA . LEU A 1 90 ? 10.396 -8.242 -6.926 1.00 49.88 90 LEU A CA 1
ATOM 691 C C . LEU A 1 90 ? 11.155 -8.776 -8.147 1.00 49.88 90 LEU A C 1
ATOM 693 O O . LEU A 1 90 ? 11.333 -8.074 -9.137 1.00 49.88 90 LEU A O 1
ATOM 697 N N . GLY A 1 91 ? 11.527 -10.054 -8.079 1.00 48.22 91 GLY A N 1
ATOM 698 C CA . GLY A 1 91 ? 11.839 -10.891 -9.240 1.00 48.22 91 GLY A CA 1
ATOM 699 C C . GLY A 1 91 ? 10.843 -12.052 -9.355 1.00 48.22 91 GLY A C 1
ATOM 700 O O . GLY A 1 91 ? 9.867 -12.107 -8.609 1.00 48.22 91 GLY A O 1
ATOM 701 N N . GLY A 1 92 ? 11.069 -12.947 -10.322 1.00 50.19 92 GLY A N 1
ATOM 702 C CA . GLY A 1 92 ? 10.065 -13.884 -10.854 1.00 50.19 92 GLY A CA 1
ATOM 703 C C . GLY A 1 92 ? 9.496 -14.960 -9.901 1.00 50.19 92 GLY A C 1
ATOM 704 O O . GLY A 1 92 ? 9.784 -14.9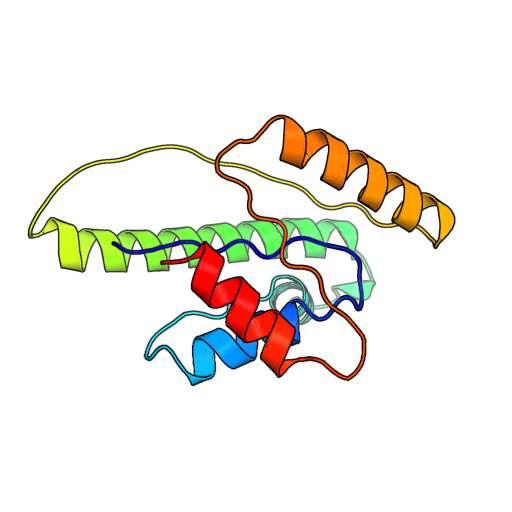68 -8.707 1.00 50.19 92 GLY A O 1
ATOM 705 N N . PRO A 1 93 ? 8.697 -15.917 -10.417 1.00 46.94 93 PRO A N 1
ATOM 706 C CA . PRO A 1 93 ? 7.842 -16.803 -9.609 1.00 46.94 93 PRO A CA 1
ATOM 707 C C . PRO A 1 93 ? 8.516 -17.546 -8.440 1.00 46.94 93 PRO A C 1
ATOM 709 O O . PRO A 1 93 ? 7.933 -17.634 -7.364 1.00 46.94 93 PRO A O 1
ATOM 712 N N . GLY A 1 94 ? 9.754 -18.029 -8.597 1.00 54.06 94 GLY A N 1
ATOM 713 C CA . GLY A 1 94 ? 10.493 -18.664 -7.492 1.00 54.06 94 GLY A CA 1
ATOM 714 C C . GLY A 1 94 ? 10.918 -17.679 -6.391 1.00 54.06 94 GLY A C 1
ATOM 715 O O . GLY A 1 94 ? 10.890 -18.005 -5.208 1.00 54.06 94 GLY A O 1
ATOM 716 N N . GLN A 1 95 ? 11.243 -16.441 -6.765 1.00 59.19 95 GLN A N 1
ATOM 717 C CA . GLN A 1 95 ? 11.555 -15.360 -5.828 1.00 59.19 95 GLN A CA 1
ATOM 718 C C . GLN A 1 95 ? 10.286 -14.802 -5.166 1.00 59.19 95 GLN A C 1
ATOM 720 O O . GLN A 1 95 ? 10.341 -14.356 -4.023 1.00 59.19 95 GLN A O 1
ATOM 725 N N . LEU A 1 96 ? 9.136 -14.900 -5.841 1.00 57.47 96 LEU A N 1
ATOM 726 C CA . LEU A 1 96 ? 7.825 -14.613 -5.267 1.00 57.47 96 LEU A CA 1
ATOM 727 C C . LEU A 1 96 ? 7.431 -15.621 -4.175 1.00 57.47 96 LEU A C 1
ATOM 729 O O . LEU A 1 96 ? 6.942 -15.210 -3.124 1.00 57.47 96 LEU A O 1
ATOM 733 N N . ALA A 1 97 ? 7.686 -16.915 -4.395 1.00 63.66 97 ALA A N 1
ATOM 734 C CA . ALA A 1 97 ? 7.521 -17.946 -3.369 1.00 63.66 97 ALA A CA 1
ATOM 735 C C . ALA A 1 97 ? 8.458 -17.689 -2.175 1.00 63.66 97 ALA A C 1
ATOM 737 O O . ALA A 1 97 ? 7.991 -17.556 -1.049 1.00 63.66 97 ALA A O 1
ATOM 738 N N . ALA A 1 98 ? 9.749 -17.446 -2.428 1.00 66.06 98 ALA A N 1
ATOM 739 C CA . ALA A 1 98 ? 10.701 -17.099 -1.372 1.00 66.06 98 ALA A CA 1
ATOM 740 C C . ALA A 1 98 ? 10.336 -15.801 -0.615 1.00 66.06 98 ALA A C 1
ATOM 742 O O . ALA A 1 98 ? 10.612 -15.685 0.577 1.00 66.06 98 ALA A O 1
ATOM 743 N N . MET A 1 99 ? 9.711 -14.815 -1.272 1.00 62.94 99 MET A N 1
ATOM 744 C CA . MET A 1 99 ? 9.139 -13.640 -0.601 1.00 62.94 99 MET A CA 1
ATOM 745 C C . MET A 1 99 ? 7.946 -13.997 0.283 1.00 62.94 99 MET A C 1
ATOM 747 O O . MET A 1 99 ? 7.826 -13.440 1.370 1.00 62.94 99 MET A O 1
ATOM 751 N N . TYR A 1 100 ? 7.062 -14.883 -0.179 1.00 66.50 100 TYR A N 1
ATO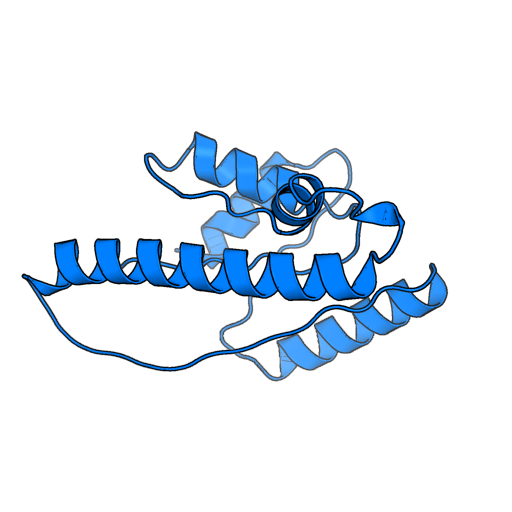M 752 C CA . TYR A 1 100 ? 5.914 -15.342 0.597 1.00 66.50 100 TYR A CA 1
ATOM 753 C C . TYR A 1 100 ? 6.365 -16.075 1.864 1.00 66.50 100 TYR A C 1
ATOM 755 O O . TYR A 1 100 ? 5.920 -15.713 2.950 1.00 66.50 100 TYR A O 1
ATOM 763 N N . ASP A 1 101 ? 7.308 -17.010 1.747 1.00 75.00 101 ASP A N 1
ATOM 764 C CA . ASP A 1 101 ? 7.826 -17.776 2.886 1.00 75.00 101 ASP A CA 1
ATOM 765 C C . ASP A 1 101 ? 8.492 -16.854 3.922 1.00 75.00 101 ASP A C 1
ATOM 767 O O . ASP A 1 101 ? 8.148 -16.893 5.105 1.00 75.00 101 ASP A O 1
ATOM 771 N N . ARG A 1 102 ? 9.345 -15.920 3.469 1.00 71.75 102 ARG A N 1
ATOM 772 C CA . ARG A 1 102 ? 9.939 -14.875 4.328 1.00 71.75 102 ARG A CA 1
ATOM 773 C C . ARG A 1 102 ? 8.889 -13.968 4.968 1.00 71.75 102 ARG A C 1
ATOM 775 O O . ARG A 1 102 ? 9.083 -13.521 6.093 1.00 71.75 102 ARG A O 1
ATOM 782 N N . LEU A 1 103 ? 7.796 -13.652 4.270 1.00 69.12 103 LEU A N 1
ATOM 783 C CA . LEU A 1 103 ? 6.715 -12.831 4.818 1.00 69.12 103 LEU A CA 1
ATOM 784 C C . LEU A 1 103 ? 5.943 -13.595 5.901 1.00 69.12 103 LEU A C 1
ATOM 786 O O . LEU A 1 103 ? 5.628 -13.007 6.931 1.00 69.12 103 LEU A O 1
ATOM 790 N N . VAL A 1 104 ? 5.672 -14.888 5.703 1.00 71.56 104 VAL A N 1
ATOM 791 C CA . VAL A 1 104 ? 5.032 -15.760 6.703 1.00 71.56 104 VAL A CA 1
ATOM 792 C C . VAL A 1 104 ? 5.905 -15.880 7.955 1.00 71.56 104 VAL A C 1
ATOM 794 O O . VAL A 1 104 ? 5.412 -15.672 9.066 1.00 71.56 104 VAL A O 1
ATOM 797 N N . GLU A 1 105 ? 7.205 -16.124 7.783 1.00 76.81 105 GLU A N 1
ATOM 798 C CA . GLU A 1 105 ? 8.186 -16.143 8.872 1.00 76.81 105 GLU A CA 1
ATOM 799 C C . GLU A 1 105 ? 8.222 -14.793 9.611 1.00 76.81 105 GLU A C 1
ATOM 801 O O . GLU A 1 105 ? 8.042 -14.736 10.829 1.00 76.81 105 GLU A O 1
ATOM 806 N N . LEU A 1 106 ? 8.332 -13.680 8.880 1.00 74.44 106 LEU A N 1
ATOM 807 C CA . LEU A 1 106 ? 8.361 -12.335 9.453 1.00 74.44 106 LEU A CA 1
ATOM 808 C C . LEU A 1 106 ? 7.066 -11.973 10.199 1.00 74.44 106 LEU A C 1
ATOM 810 O O . LEU A 1 106 ? 7.130 -11.317 11.239 1.00 74.44 106 LEU A O 1
ATOM 814 N N . VAL A 1 107 ? 5.899 -12.407 9.715 1.00 73.12 107 VAL A N 1
ATOM 815 C CA . VAL A 1 107 ? 4.616 -12.204 10.409 1.00 73.12 107 VAL A CA 1
ATOM 816 C C . VAL A 1 107 ? 4.557 -13.001 11.712 1.00 73.12 107 VAL A C 1
ATOM 818 O O . VAL A 1 107 ? 4.090 -12.461 12.712 1.00 73.12 107 VAL A O 1
ATOM 821 N N . SER A 1 108 ? 5.112 -14.218 11.762 1.00 73.38 108 SER A N 1
ATOM 822 C CA . SER A 1 108 ? 5.169 -15.006 13.008 1.00 73.38 108 SER A CA 1
ATOM 823 C C . SER A 1 108 ? 5.935 -14.297 14.138 1.00 73.38 108 SER A C 1
ATOM 825 O O . SER A 1 108 ? 5.589 -14.439 15.308 1.00 73.38 108 SER A O 1
ATOM 827 N N . THR A 1 109 ? 6.912 -13.449 13.791 1.00 80.25 109 THR A N 1
ATOM 828 C CA . THR A 1 109 ? 7.674 -12.625 14.751 1.00 80.25 109 THR A CA 1
ATOM 829 C C . THR A 1 109 ? 6.995 -11.298 15.121 1.00 80.25 109 THR A C 1
ATOM 831 O O . THR A 1 109 ? 7.498 -10.558 15.967 1.00 80.25 109 THR A O 1
ATOM 834 N N . ARG A 1 110 ? 5.859 -10.955 14.497 1.00 73.19 110 ARG A N 1
ATOM 835 C CA . ARG A 1 110 ? 5.191 -9.652 14.636 1.00 73.19 110 ARG A CA 1
ATOM 836 C C . ARG A 1 110 ? 3.746 -9.831 15.115 1.00 73.19 110 ARG A C 1
ATOM 838 O O . ARG A 1 110 ? 2.839 -9.833 14.289 1.00 73.19 110 ARG A O 1
ATOM 845 N N . PRO A 1 111 ? 3.478 -9.851 16.436 1.00 75.69 111 PRO A N 1
ATOM 846 C CA . PRO A 1 111 ? 2.146 -10.149 16.989 1.00 75.69 111 PRO A CA 1
ATOM 847 C C . PRO A 1 111 ? 1.048 -9.115 16.664 1.00 75.69 111 PRO A C 1
ATOM 849 O O . PRO A 1 111 ? -0.103 -9.309 17.037 1.00 75.69 111 PRO A O 1
ATOM 852 N N . LYS A 1 112 ? 1.385 -8.010 15.983 1.00 70.00 112 LYS A N 1
ATOM 853 C CA . LYS A 1 112 ? 0.435 -7.008 15.463 1.00 70.00 112 LYS A CA 1
ATOM 854 C C . LYS A 1 112 ? 0.163 -7.144 13.955 1.00 70.00 112 LYS A C 1
ATOM 856 O O . LYS A 1 112 ? -0.576 -6.333 13.405 1.00 70.00 112 LYS A O 1
ATOM 861 N N . ALA A 1 113 ? 0.797 -8.096 13.268 1.00 69.50 113 ALA A N 1
ATOM 862 C CA . ALA A 1 113 ? 0.621 -8.322 11.839 1.00 69.50 113 ALA A CA 1
ATOM 863 C C . ALA A 1 113 ? -0.431 -9.414 11.600 1.00 69.50 113 ALA A C 1
ATOM 865 O O . ALA A 1 113 ? -0.262 -10.558 12.013 1.00 69.50 113 ALA A O 1
ATOM 866 N N . ALA A 1 114 ? -1.512 -9.053 10.912 1.00 78.69 114 ALA A N 1
ATOM 867 C CA . ALA A 1 114 ? -2.605 -9.956 10.580 1.00 78.69 114 ALA A CA 1
ATOM 868 C C . ALA A 1 114 ? -2.423 -10.597 9.195 1.00 78.69 114 ALA A C 1
ATOM 870 O O . ALA A 1 114 ? -2.013 -9.927 8.244 1.00 78.69 114 ALA A O 1
ATOM 871 N N . VAL A 1 115 ? -2.784 -11.879 9.055 1.00 79.19 115 VAL A N 1
ATOM 872 C CA . VAL A 1 115 ? -2.772 -12.594 7.765 1.00 79.19 115 VAL A CA 1
ATOM 873 C C . VAL A 1 115 ? -4.191 -12.738 7.229 1.00 79.19 115 VAL A C 1
ATOM 875 O O . VAL A 1 115 ? -4.936 -13.627 7.639 1.00 79.19 115 VAL A O 1
ATOM 878 N N . VAL A 1 116 ? -4.542 -11.916 6.243 1.00 80.50 116 VAL A N 1
ATOM 879 C CA . VAL A 1 116 ? -5.782 -12.074 5.475 1.00 80.50 116 VAL A CA 1
ATOM 880 C C . VAL A 1 116 ? -5.519 -13.033 4.314 1.00 80.50 116 VAL A C 1
ATOM 882 O O . VAL A 1 116 ? -4.750 -12.723 3.403 1.00 80.50 116 VAL A O 1
ATOM 885 N N . ARG A 1 117 ? -6.138 -14.219 4.331 1.00 79.12 117 ARG A N 1
ATOM 886 C CA . ARG A 1 117 ? -6.022 -15.184 3.225 1.00 79.12 117 ARG A CA 1
ATOM 887 C C . ARG A 1 117 ? -6.957 -14.794 2.082 1.00 79.12 117 ARG A C 1
ATOM 889 O O . ARG A 1 117 ? -8.169 -14.750 2.256 1.00 79.12 117 ARG A O 1
ATOM 896 N N . THR A 1 118 ? -6.398 -14.582 0.896 1.00 76.69 118 THR A N 1
ATOM 897 C CA . THR A 1 118 ? -7.156 -14.310 -0.332 1.00 76.69 118 THR A CA 1
ATOM 898 C C . THR A 1 118 ? -7.289 -15.572 -1.185 1.00 76.69 118 THR A C 1
ATOM 900 O O . THR A 1 118 ? -6.380 -16.401 -1.226 1.00 76.69 118 THR A O 1
ATOM 903 N N . ARG A 1 119 ? -8.398 -15.697 -1.915 1.00 77.50 119 ARG A N 1
ATOM 904 C CA . ARG A 1 119 ? -8.613 -16.700 -2.969 1.00 77.50 119 ARG A CA 1
ATOM 905 C C . ARG A 1 119 ? -9.196 -15.999 -4.191 1.00 77.50 119 ARG A C 1
ATOM 907 O O . ARG A 1 119 ? -9.904 -15.004 -4.030 1.00 77.50 119 ARG A O 1
ATOM 914 N N . ASP A 1 120 ? -8.904 -16.509 -5.384 1.00 73.38 120 ASP A N 1
ATOM 915 C CA . ASP A 1 120 ? -9.457 -15.941 -6.615 1.00 73.38 120 ASP A CA 1
ATOM 916 C C . ASP A 1 120 ? -10.997 -15.991 -6.616 1.00 73.38 120 ASP A C 1
ATOM 918 O O . ASP A 1 120 ? -11.601 -16.870 -5.999 1.00 73.38 120 ASP A O 1
ATOM 922 N N . GLY A 1 121 ? -11.631 -14.980 -7.213 1.00 79.44 121 GLY A N 1
ATOM 923 C CA . GLY A 1 121 ? -13.082 -14.747 -7.175 1.00 79.44 121 GLY A CA 1
ATOM 924 C C . GLY A 1 121 ? -13.684 -14.374 -5.804 1.00 79.44 121 GLY A C 1
ATOM 925 O O . GLY A 1 121 ? -14.728 -13.726 -5.750 1.00 79.44 121 GLY A O 1
ATOM 926 N N . LEU A 1 122 ? -13.038 -14.702 -4.680 1.00 86.19 122 LEU A N 1
ATOM 927 C CA . LEU A 1 122 ? -13.607 -14.604 -3.325 1.00 86.19 122 LEU A CA 1
ATOM 928 C C . LEU A 1 122 ? -13.280 -13.272 -2.618 1.00 86.19 122 LEU A C 1
ATOM 930 O O . LEU A 1 122 ? -12.928 -13.224 -1.438 1.00 86.19 122 LEU A O 1
ATOM 934 N N . VAL A 1 123 ? -13.436 -12.162 -3.348 1.00 84.88 123 VAL A N 1
ATOM 935 C CA . VAL A 1 123 ? -13.076 -10.801 -2.899 1.00 84.88 123 VAL A CA 1
ATOM 936 C C . VAL A 1 123 ? -13.816 -10.376 -1.625 1.00 84.88 123 VAL A C 1
ATOM 938 O O . VAL A 1 123 ? -13.205 -9.780 -0.741 1.00 84.88 123 VAL A O 1
ATOM 941 N N . ARG A 1 124 ? -15.116 -10.685 -1.504 1.00 85.88 124 ARG A N 1
ATOM 942 C CA . ARG A 1 124 ? -15.919 -10.291 -0.333 1.00 85.88 124 ARG A CA 1
ATOM 943 C C . ARG A 1 124 ? -15.438 -10.973 0.953 1.00 85.88 124 ARG A C 1
ATOM 945 O O . ARG A 1 124 ? -15.249 -10.283 1.943 1.00 85.88 124 ARG A O 1
ATOM 952 N N . GLN A 1 125 ? -15.141 -12.270 0.899 1.00 86.06 125 GLN A N 1
ATOM 953 C CA . GLN A 1 125 ? -14.632 -13.033 2.048 1.00 86.06 125 GLN A CA 1
ATOM 954 C C . GLN A 1 125 ? -13.257 -12.522 2.501 1.00 86.06 125 GLN A C 1
ATOM 956 O O . GLN A 1 125 ? -12.996 -12.381 3.691 1.00 86.06 125 GLN A O 1
ATOM 961 N N . ALA A 1 126 ? -12.386 -12.172 1.548 1.00 83.50 126 ALA A N 1
ATOM 962 C CA . ALA A 1 126 ? -11.110 -11.529 1.857 1.00 83.50 126 ALA A CA 1
ATOM 963 C C . ALA A 1 126 ? -11.281 -10.129 2.479 1.00 83.50 126 ALA A C 1
ATOM 965 O O . ALA A 1 126 ? -10.455 -9.708 3.283 1.00 83.50 126 ALA A O 1
ATOM 966 N N . TYR A 1 127 ? -12.341 -9.402 2.122 1.00 88.56 127 TYR A N 1
ATOM 967 C CA . TYR A 1 127 ? -12.653 -8.102 2.710 1.00 88.56 127 TYR A CA 1
ATOM 968 C C . TYR A 1 127 ? -13.254 -8.222 4.115 1.00 88.56 127 TYR A C 1
ATOM 970 O O . TYR A 1 127 ? -12.829 -7.505 5.012 1.00 88.56 127 TYR A O 1
ATOM 978 N N . GLU A 1 128 ? -14.166 -9.168 4.337 1.00 89.50 128 GLU A N 1
ATOM 979 C CA . GLU A 1 128 ? -14.707 -9.506 5.661 1.00 89.50 128 GLU A CA 1
ATOM 980 C C . GLU A 1 128 ? -13.571 -9.899 6.620 1.00 89.50 128 GLU A C 1
ATOM 982 O O . GLU A 1 128 ? -13.409 -9.273 7.666 1.00 89.50 128 GLU A O 1
ATOM 987 N N . GLY A 1 129 ? -12.680 -10.803 6.194 1.00 87.25 129 GLY A N 1
ATOM 988 C CA . GLY A 1 129 ? -11.485 -11.169 6.959 1.00 87.25 129 GLY A CA 1
ATOM 989 C C . GLY A 1 129 ? -10.488 -10.018 7.172 1.00 87.25 129 GLY A C 1
ATOM 990 O O . GLY A 1 129 ? -9.750 -10.032 8.151 1.00 87.25 129 GLY A O 1
ATOM 991 N N . LEU A 1 130 ? -10.459 -8.991 6.312 1.00 87.12 130 LEU A N 1
ATOM 992 C CA . LEU A 1 130 ? -9.698 -7.763 6.583 1.00 87.12 130 LEU A CA 1
ATOM 993 C C . LEU A 1 130 ? -10.364 -6.922 7.680 1.00 87.12 130 LEU A C 1
ATOM 995 O O . LEU A 1 130 ? -9.661 -6.388 8.534 1.00 87.12 130 LEU A O 1
ATOM 999 N N . LEU A 1 131 ? -11.694 -6.798 7.675 1.00 88.62 131 LEU A N 1
ATOM 1000 C CA . LEU A 1 131 ? -12.427 -6.030 8.685 1.00 88.62 131 LEU A CA 1
ATOM 1001 C C . LEU A 1 131 ? -12.341 -6.673 10.074 1.00 88.62 131 LEU A C 1
ATOM 1003 O O . LEU A 1 131 ? -12.128 -5.955 11.047 1.00 88.62 131 LEU A O 1
ATOM 1007 N N . GLU A 1 132 ? -12.417 -8.003 10.169 1.00 88.81 132 GLU A N 1
ATOM 1008 C CA . GLU A 1 132 ? -12.231 -8.750 11.425 1.00 88.81 132 GLU A CA 1
ATOM 1009 C C . GLU A 1 132 ? -10.880 -8.455 12.091 1.00 88.81 132 GLU A C 1
ATOM 1011 O O . GLU A 1 132 ? -10.805 -8.280 13.301 1.00 88.81 132 GLU A O 1
ATOM 1016 N N . GLN A 1 133 ? -9.811 -8.345 11.297 1.00 84.38 133 GLN A N 1
ATOM 1017 C CA . GLN A 1 133 ? -8.459 -8.037 11.781 1.00 84.38 133 GLN A CA 1
ATOM 1018 C C . GLN A 1 133 ? -8.247 -6.545 12.088 1.00 84.38 133 GLN A C 1
ATOM 1020 O O . GLN A 1 133 ? -7.178 -6.140 12.552 1.00 84.38 133 GLN A O 1
ATOM 1025 N N . LEU A 1 134 ? -9.244 -5.709 11.791 1.00 82.69 134 LEU A N 1
ATOM 1026 C CA . LEU A 1 134 ? -9.244 -4.281 12.078 1.00 82.69 134 LEU A CA 1
ATOM 1027 C C . LEU A 1 134 ? -10.198 -3.903 13.221 1.00 82.69 134 LEU A C 1
ATOM 1029 O O . LEU A 1 134 ? -10.110 -2.754 13.660 1.00 82.69 134 LEU A O 1
ATOM 1033 N N . ALA A 1 135 ? -11.064 -4.801 13.693 1.00 78.56 135 ALA A N 1
ATOM 1034 C CA . ALA A 1 135 ? -11.941 -4.572 14.844 1.00 78.56 135 ALA A CA 1
ATOM 1035 C C . ALA A 1 135 ? -11.146 -4.309 16.142 1.00 78.56 135 ALA A C 1
ATOM 1037 O O . ALA A 1 135 ? -11.564 -3.385 16.875 1.00 78.56 135 ALA A O 1
#